Protein AF-A0A0U1L5J6-F1 (afdb_monomer)

Mean predicted aligned error: 8.52 Å

Secondary structure (DSSP, 8-state):
---SSEEEETTTTEEEESS--SS--------PPPEEES-S----EEEETTEEE-----EEE---

Nearest PDB structures (foldseek):
  1rfn-assembly1_B  TM=3.110E-01  e=3.289E+00  Homo sapiens

Solvent-accessible surface area (backbone atoms only — not comparable to full-atom values): 4719 Å² total; per-residue (Å²): 142,80,84,81,62,51,50,74,40,86,89,80,67,49,74,47,60,79,58,85,76,94,64,88,85,82,84,88,84,88,79,90,73,62,64,46,66,77,58,97,74,80,78,68,43,77,80,49,94,98,35,72,47,69,78,86,81,51,74,41,80,64,84,133

Foldseek 3Di:
DDDDQWDADPVVRDIGGPDDDPDDDDDDDDDDFDKDFPDPDQPWDDPDVVDIDGPDGDMDGDDD

Organism: NCBI:txid2378

Radius of gyration: 21.97 Å; Cα contacts (8 Å, |Δi|>4): 51; chains: 1; bounding box: 48×20×50 Å

Sequence (64 aa):
MQTSGYTVDYVTGRITFDAIPAGVVTADFEYDVPCRFDTDEMPINIDNWSSYSWSGITVIEIKN

Structure (mmCIF, N/CA/C/O backbone):
data_AF-A0A0U1L5J6-F1
#
_entry.id   AF-A0A0U1L5J6-F1
#
loop_
_atom_site.group_PDB
_atom_site.id
_atom_site.type_symbol
_atom_site.label_atom_id
_atom_site.label_alt_id
_atom_site.label_comp_id
_atom_site.label_asym_id
_atom_site.label_entity_id
_atom_site.label_seq_id
_atom_site.pdbx_PDB_ins_code
_atom_site.Cartn_x
_atom_site.Cartn_y
_atom_site.Cartn_z
_atom_site.occupancy
_atom_site.B_iso_or_equiv
_atom_site.auth_seq_id
_atom_site.auth_comp_id
_atom_site.auth_asym_id
_atom_site.auth_atom_id
_atom_site.pdbx_PDB_model_num
ATOM 1 N N . MET A 1 1 ? 2.990 -8.810 20.040 1.00 48.22 1 MET A N 1
ATOM 2 C CA . MET A 1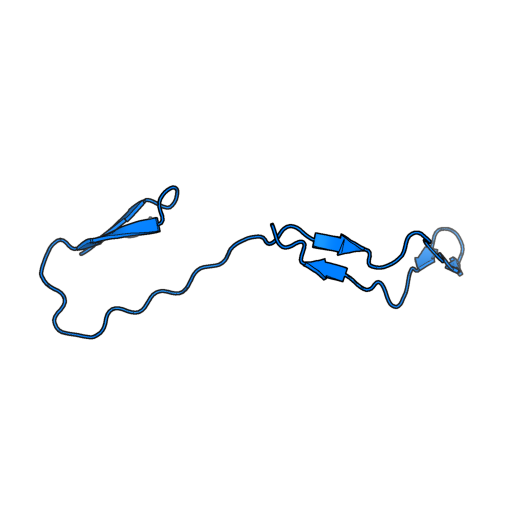 1 ? 2.596 -8.737 21.464 1.00 48.22 1 MET A CA 1
ATOM 3 C C . MET A 1 1 ? 2.081 -7.340 21.719 1.00 48.22 1 MET A C 1
ATOM 5 O O . MET A 1 1 ? 2.889 -6.431 21.824 1.00 48.22 1 MET A O 1
ATOM 9 N N . GLN A 1 2 ? 0.765 -7.167 21.776 1.00 45.66 2 GLN A N 1
ATOM 10 C CA . GLN A 1 2 ? 0.189 -5.981 22.387 1.00 45.66 2 GLN A CA 1
ATOM 11 C C . GLN A 1 2 ? -0.921 -6.415 23.345 1.00 45.66 2 GLN A C 1
ATOM 13 O O . GLN A 1 2 ? -1.879 -7.071 22.954 1.00 45.66 2 GLN A O 1
ATOM 18 N N . THR A 1 3 ? -0.701 -6.067 24.607 1.00 56.16 3 THR A N 1
ATOM 19 C CA . THR A 1 3 ? -1.562 -6.195 25.789 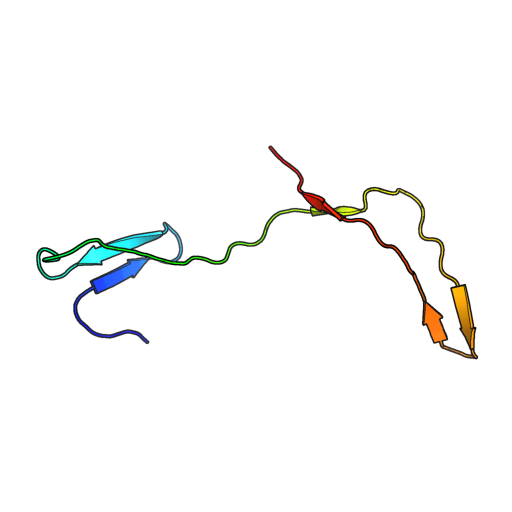1.00 56.16 3 THR A CA 1
ATOM 20 C C . THR A 1 3 ? -1.578 -4.769 26.361 1.00 56.16 3 THR A C 1
ATOM 22 O O . THR A 1 3 ? -0.515 -4.159 26.422 1.00 56.16 3 THR A O 1
ATOM 25 N N . SER A 1 4 ? -2.671 -4.107 26.739 1.00 71.06 4 SER A N 1
ATOM 26 C CA . SER A 1 4 ? -4.013 -4.524 27.167 1.00 71.06 4 SER A CA 1
ATOM 27 C C . SER A 1 4 ? -5.053 -3.454 26.789 1.00 71.06 4 SER A C 1
ATOM 29 O O . SER A 1 4 ? -4.685 -2.299 26.568 1.00 71.06 4 SER A O 1
ATOM 31 N N . GLY A 1 5 ? -6.335 -3.836 26.749 1.00 82.44 5 GLY A N 1
ATOM 32 C CA . GLY A 1 5 ? -7.489 -2.948 26.549 1.00 82.44 5 GLY A CA 1
ATOM 33 C C . GLY A 1 5 ? -8.190 -3.122 25.200 1.00 82.44 5 GLY A C 1
ATOM 34 O O . GLY A 1 5 ? -9.335 -2.692 25.042 1.00 82.44 5 GLY A O 1
ATOM 35 N N . TYR A 1 6 ? -7.517 -3.753 24.237 1.00 87.81 6 TYR A N 1
ATOM 36 C CA . TYR A 1 6 ? -8.100 -4.171 22.971 1.00 87.81 6 TYR A CA 1
ATOM 37 C C . TYR A 1 6 ? -7.333 -5.339 22.345 1.00 87.81 6 TYR A C 1
ATOM 39 O O . TYR A 1 6 ? -6.172 -5.594 22.665 1.00 87.81 6 TYR A O 1
ATOM 47 N N . THR A 1 7 ? -7.991 -6.028 21.421 1.00 91.12 7 THR A N 1
ATOM 48 C CA . THR A 1 7 ? -7.429 -7.088 20.579 1.00 91.12 7 THR A CA 1
ATOM 49 C C . THR A 1 7 ? -7.618 -6.736 19.108 1.00 91.12 7 THR A C 1
ATOM 51 O O . THR A 1 7 ? -8.578 -6.050 18.751 1.00 91.12 7 THR A O 1
ATOM 54 N N . VAL A 1 8 ? -6.690 -7.188 18.262 1.00 88.81 8 VAL A N 1
ATOM 55 C CA . VAL A 1 8 ? -6.704 -6.940 16.814 1.00 88.81 8 VAL A CA 1
ATOM 56 C C . VAL A 1 8 ? -6.638 -8.270 16.077 1.00 88.81 8 VAL A C 1
ATOM 58 O O . VAL A 1 8 ? -5.719 -9.060 16.294 1.00 88.81 8 VAL A O 1
ATOM 61 N N . ASP A 1 9 ? -7.603 -8.502 15.196 1.00 90.12 9 ASP A N 1
ATOM 62 C CA . ASP A 1 9 ? -7.519 -9.522 14.158 1.00 90.12 9 ASP A CA 1
ATOM 63 C C . ASP A 1 9 ? -6.897 -8.893 12.904 1.00 90.12 9 ASP A C 1
ATOM 65 O O . ASP A 1 9 ? -7.556 -8.145 12.184 1.00 90.12 9 ASP A O 1
ATOM 69 N N . TYR A 1 10 ? -5.622 -9.189 12.644 1.00 84.81 10 TYR A N 1
ATOM 70 C CA . TYR A 1 10 ? -4.881 -8.650 11.497 1.00 84.81 10 TYR A CA 1
ATOM 71 C C . TYR A 1 10 ? -5.306 -9.243 10.146 1.00 84.81 10 TYR A C 1
ATOM 73 O O . TYR A 1 10 ? -4.924 -8.709 9.111 1.00 84.81 10 TYR A O 1
ATOM 81 N N . VAL A 1 11 ? -6.087 -10.328 1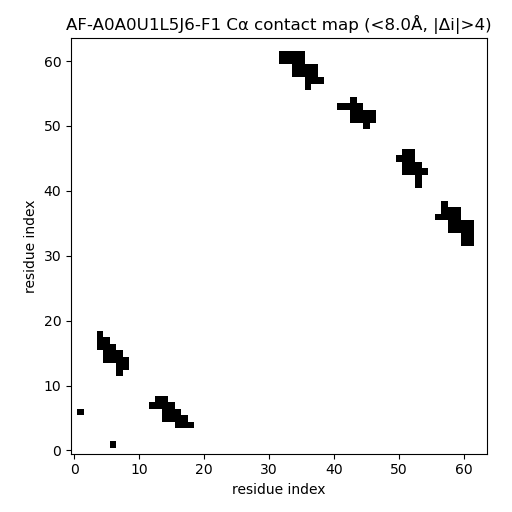0.132 1.00 87.12 11 VAL A N 1
ATOM 82 C CA . VAL A 1 11 ? -6.594 -10.924 8.887 1.00 87.12 11 VAL A CA 1
ATOM 83 C C . VAL A 1 11 ? -7.838 -10.180 8.412 1.00 87.12 11 VAL A C 1
ATOM 85 O O . VAL A 1 11 ? -8.001 -9.942 7.219 1.00 87.12 11 VAL A O 1
ATOM 88 N N . THR A 1 12 ? -8.721 -9.805 9.340 1.00 86.56 12 THR A N 1
ATOM 89 C CA . THR A 1 12 ? -9.986 -9.120 9.019 1.00 86.56 12 THR A CA 1
ATOM 90 C C . THR A 1 12 ? -9.965 -7.615 9.287 1.00 86.56 12 THR A C 1
ATOM 92 O O . THR A 1 12 ? -10.882 -6.909 8.876 1.00 86.56 12 THR A O 1
ATOM 95 N N . GLY A 1 13 ? -8.953 -7.113 9.998 1.00 86.50 13 GLY A N 1
ATOM 96 C CA . GLY A 1 13 ? -8.876 -5.728 10.468 1.00 86.50 13 GLY A CA 1
ATOM 97 C C . GLY A 1 13 ? -9.795 -5.422 11.657 1.00 86.50 13 GLY A C 1
ATOM 98 O O . GLY A 1 13 ? -10.004 -4.257 11.995 1.00 86.50 13 GLY A O 1
ATOM 99 N N . ARG A 1 14 ? -10.387 -6.437 12.304 1.00 90.12 14 ARG A N 1
ATOM 100 C CA . ARG A 1 14 ? -11.335 -6.226 13.406 1.00 90.12 14 ARG A CA 1
ATOM 101 C C . ARG A 1 14 ? -10.609 -5.874 14.704 1.00 90.12 14 ARG A C 1
ATOM 103 O O . ARG A 1 14 ? -9.829 -6.669 15.221 1.00 90.12 14 ARG A O 1
ATOM 110 N N . ILE A 1 15 ? -10.957 -4.724 15.282 1.00 89.62 15 ILE A N 1
ATOM 111 C CA . ILE A 1 15 ? -10.487 -4.288 16.603 1.00 89.62 15 ILE A CA 1
ATOM 112 C C . ILE A 1 15 ? -11.617 -4.472 17.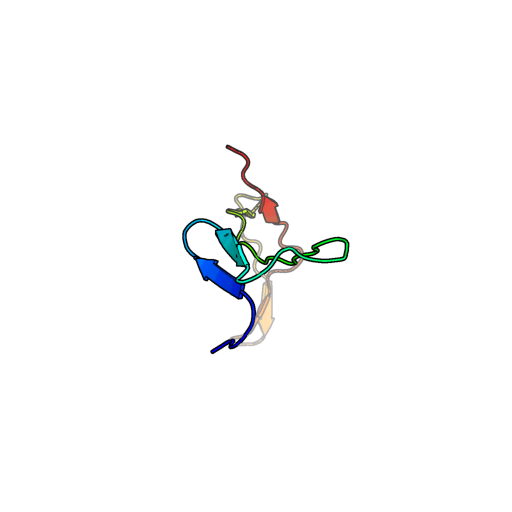623 1.00 89.62 15 ILE A C 1
ATOM 114 O O . ILE A 1 15 ? -12.736 -4.006 17.406 1.00 89.62 15 ILE A O 1
ATOM 118 N N . THR A 1 16 ? -11.336 -5.150 18.736 1.00 91.44 16 THR A N 1
ATOM 119 C CA . THR A 1 16 ? -12.291 -5.351 19.840 1.00 91.44 16 THR A CA 1
ATOM 120 C C . THR A 1 16 ? -11.734 -4.739 21.113 1.00 91.44 16 THR A C 1
ATOM 122 O O . THR A 1 16 ? -10.649 -5.123 21.533 1.00 91.44 16 THR A O 1
ATOM 125 N N . PHE A 1 17 ? -12.470 -3.811 21.726 1.00 91.19 17 PHE A N 1
ATOM 126 C CA . PHE A 1 17 ? -12.091 -3.163 22.983 1.00 91.19 17 PHE A CA 1
ATOM 127 C C . PHE A 1 17 ? -12.728 -3.868 24.183 1.00 91.19 17 PHE A C 1
ATOM 129 O O . PHE A 1 17 ? -13.896 -4.253 24.123 1.00 91.19 17 PHE A O 1
ATOM 136 N N . ASP A 1 18 ? -11.987 -3.970 25.284 1.00 92.12 18 ASP A N 1
ATOM 137 C CA . ASP A 1 18 ? -12.482 -4.567 26.534 1.00 92.12 18 ASP A CA 1
ATOM 138 C C . ASP A 1 18 ? -13.484 -3.643 27.259 1.00 92.12 18 ASP A C 1
ATOM 140 O O . ASP A 1 18 ? -14.330 -4.100 28.027 1.00 92.12 18 ASP A O 1
ATOM 144 N N . ALA A 1 19 ? -13.407 -2.331 27.006 1.00 89.81 19 ALA A N 1
ATOM 145 C CA . ALA A 1 19 ? -14.303 -1.304 27.534 1.00 89.81 19 ALA A CA 1
ATOM 146 C C . ALA A 1 19 ? -14.593 -0.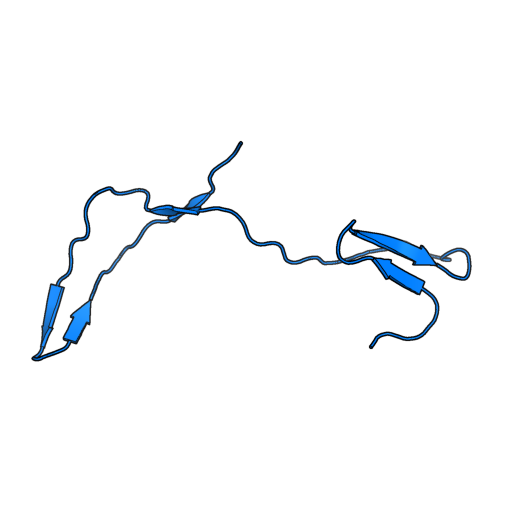236 26.468 1.00 89.81 19 ALA A C 1
ATOM 148 O O . ALA A 1 19 ? -13.851 -0.091 25.498 1.00 89.81 19 ALA A O 1
ATOM 149 N N . ILE A 1 20 ? -15.668 0.536 26.651 1.00 89.06 20 ILE A N 1
ATOM 150 C CA . ILE A 1 20 ? -16.046 1.598 25.710 1.00 89.06 20 ILE A CA 1
ATOM 151 C C . ILE A 1 20 ? -14.934 2.667 25.662 1.00 89.06 20 ILE A C 1
ATOM 153 O O . ILE A 1 20 ? -14.602 3.230 26.710 1.00 89.06 20 ILE A O 1
ATOM 157 N N . PRO A 1 21 ? -14.374 2.989 24.478 1.00 88.00 21 PRO A N 1
ATOM 158 C CA . PRO A 1 21 ? -13.407 4.071 24.336 1.00 88.00 21 PRO A CA 1
ATOM 159 C C . PRO A 1 21 ? -14.035 5.420 24.702 1.00 88.00 21 PRO A C 1
ATOM 161 O O . PRO A 1 21 ? -15.106 5.768 24.212 1.00 88.00 21 PRO A O 1
ATOM 164 N N . ALA A 1 22 ? -13.358 6.208 25.537 1.00 89.06 22 ALA A N 1
ATOM 165 C CA . ALA A 1 22 ? -13.838 7.527 25.959 1.00 89.06 22 ALA A CA 1
ATOM 166 C C . ALA A 1 22 ? -13.538 8.654 24.945 1.00 89.06 22 ALA A C 1
ATOM 168 O O . ALA A 1 22 ? -13.885 9.808 25.187 1.00 89.06 22 ALA A O 1
ATOM 169 N N . GLY A 1 23 ? -12.873 8.340 23.828 1.00 87.62 23 GLY A N 1
ATOM 170 C CA . GLY A 1 23 ? -12.410 9.312 22.838 1.00 87.62 23 GLY A CA 1
ATOM 171 C C . GLY A 1 23 ? -12.435 8.772 21.410 1.00 87.62 23 GLY A C 1
ATOM 172 O O . GLY A 1 23 ? -12.888 7.656 21.158 1.00 87.62 23 GLY A O 1
ATOM 173 N N . VAL A 1 24 ? -11.946 9.586 20.472 1.00 90.44 24 VAL A N 1
ATOM 174 C CA . VAL A 1 24 ? -11.854 9.207 19.057 1.00 90.44 24 VAL A CA 1
ATOM 175 C C . VAL A 1 24 ? -10.828 8.089 18.904 1.00 90.44 24 VAL A C 1
ATOM 177 O O . VAL A 1 24 ? -9.666 8.247 19.270 1.00 90.44 24 VAL A O 1
ATOM 180 N N . VAL A 1 25 ? -11.272 6.962 18.356 1.00 87.56 25 VAL A N 1
ATOM 181 C CA . VAL A 1 25 ? -10.398 5.848 17.995 1.00 87.56 25 VAL A CA 1
ATOM 182 C C . VAL A 1 25 ? -9.767 6.155 16.641 1.00 87.56 25 VAL A C 1
ATOM 184 O O . VAL A 1 25 ? -10.475 6.350 15.655 1.00 87.56 25 VAL A O 1
ATOM 187 N N . THR A 1 26 ? -8.440 6.185 16.595 1.00 88.75 26 THR A N 1
ATOM 188 C CA . THR A 1 26 ? -7.651 6.301 15.364 1.00 88.75 26 THR A CA 1
ATOM 189 C C . THR A 1 26 ? -6.780 5.064 15.212 1.00 88.75 26 THR A C 1
ATOM 191 O O . THR A 1 26 ? -6.263 4.558 16.207 1.00 88.75 26 THR A O 1
ATOM 194 N N . ALA A 1 27 ? -6.599 4.599 13.981 1.00 84.12 27 ALA A N 1
ATOM 195 C CA . ALA A 1 27 ? -5.700 3.503 13.658 1.00 84.12 27 ALA A CA 1
ATOM 196 C C . ALA A 1 27 ? -4.976 3.811 12.346 1.00 84.12 27 ALA A C 1
ATOM 198 O O . ALA A 1 27 ? -5.575 4.366 11.421 1.00 84.12 27 ALA A O 1
ATOM 199 N N . ASP A 1 28 ? -3.697 3.469 12.295 1.00 84.00 28 ASP A N 1
ATOM 200 C CA . ASP A 1 28 ? -2.853 3.458 11.113 1.00 84.00 28 ASP A CA 1
ATOM 201 C C . ASP A 1 28 ? -2.657 2.015 10.636 1.00 84.00 28 ASP A C 1
ATOM 203 O O . ASP A 1 28 ? -2.579 1.071 11.421 1.00 84.00 28 ASP A O 1
ATOM 207 N N . PHE A 1 29 ? -2.635 1.837 9.318 1.00 76.00 29 PHE A N 1
ATOM 208 C CA . PHE A 1 29 ? -2.451 0.534 8.696 1.00 76.00 29 PHE A CA 1
ATOM 209 C C . PHE A 1 29 ? -1.525 0.680 7.498 1.00 76.00 29 PHE A C 1
ATOM 211 O O . PHE A 1 29 ? -1.618 1.652 6.746 1.00 76.00 29 PHE A O 1
ATOM 218 N N . GLU A 1 30 ? -0.681 -0.323 7.307 1.00 82.69 30 GLU A N 1
ATOM 219 C CA . GLU A 1 30 ? 0.086 -0.518 6.085 1.00 82.69 30 GLU A CA 1
ATOM 220 C C . GLU A 1 30 ? -0.548 -1.671 5.312 1.00 82.69 30 GLU A C 1
ATOM 222 O O . GLU A 1 30 ? -0.960 -2.677 5.894 1.00 82.69 30 GLU A O 1
ATOM 227 N N . TYR A 1 31 ? -0.665 -1.511 4.000 1.00 78.94 31 TYR A N 1
ATOM 228 C CA . TYR A 1 31 ? -1.110 -2.576 3.117 1.00 78.94 31 TYR A CA 1
ATOM 229 C C . TYR A 1 31 ? -0.297 -2.531 1.832 1.00 78.94 31 TYR A C 1
ATOM 231 O O . TYR A 1 31 ? 0.058 -1.456 1.343 1.00 78.94 31 TYR A O 1
ATOM 239 N N . ASP A 1 32 ? -0.016 -3.711 1.292 1.00 87.75 32 ASP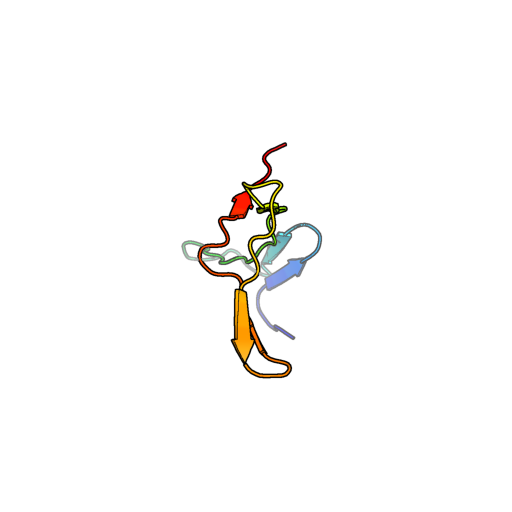 A N 1
ATOM 240 C CA . ASP A 1 32 ? 0.640 -3.827 0.001 1.00 87.75 32 ASP A CA 1
ATOM 24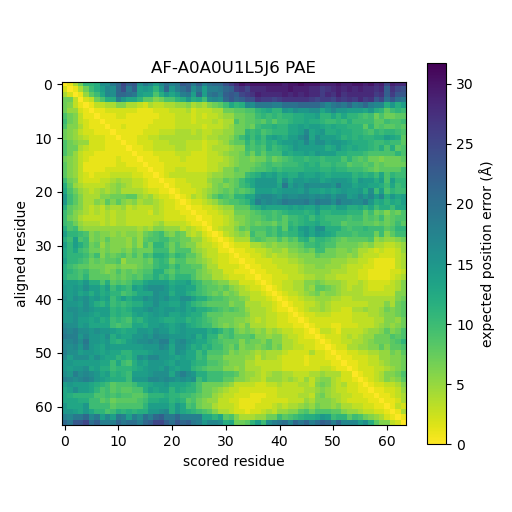1 C C . ASP A 1 32 ? -0.375 -3.587 -1.116 1.00 87.75 32 ASP A C 1
ATOM 243 O O . ASP A 1 32 ? -1.468 -4.163 -1.138 1.00 87.75 32 ASP A O 1
ATOM 247 N N . VAL A 1 33 ? 0.009 -2.739 -2.066 1.00 89.19 33 VAL A N 1
ATOM 248 C CA . VAL A 1 33 ? -0.774 -2.446 -3.264 1.00 89.19 33 VAL A CA 1
ATOM 249 C C . VAL A 1 33 ? -0.190 -3.242 -4.432 1.00 89.19 33 VAL A C 1
ATOM 251 O O . VAL A 1 33 ? 1.018 -3.158 -4.672 1.00 89.19 33 VAL A O 1
ATOM 254 N N . PRO A 1 34 ? -0.998 -4.009 -5.189 1.00 92.19 34 PRO A N 1
ATOM 255 C CA . PRO A 1 34 ? -0.513 -4.636 -6.408 1.00 92.19 34 PRO A CA 1
ATOM 256 C C . PRO A 1 34 ? -0.132 -3.554 -7.424 1.00 92.19 34 PRO A C 1
ATOM 258 O O . PRO A 1 34 ? -0.941 -2.703 -7.791 1.00 92.19 34 PRO A O 1
ATOM 261 N N . CYS A 1 35 ? 1.105 -3.609 -7.905 1.00 93.56 35 CYS A N 1
ATOM 262 C CA . CYS A 1 35 ? 1.662 -2.627 -8.828 1.00 93.56 35 CYS A CA 1
ATOM 263 C C . CYS A 1 35 ? 2.290 -3.306 -10.052 1.00 93.56 35 CYS A C 1
ATOM 265 O O . CYS A 1 35 ? 2.686 -4.472 -9.996 1.00 93.56 35 CYS A O 1
ATOM 267 N N . ARG A 1 36 ? 2.430 -2.560 -11.152 1.00 93.06 36 ARG A N 1
ATOM 268 C CA . ARG A 1 36 ? 3.212 -2.956 -12.340 1.00 93.06 36 ARG A CA 1
ATOM 269 C C . ARG A 1 36 ? 4.120 -1.824 -12.803 1.00 93.06 36 ARG A C 1
ATOM 271 O O . ARG A 1 36 ? 3.872 -0.660 -12.491 1.00 93.06 36 ARG A O 1
ATOM 278 N N . PHE A 1 37 ? 5.131 -2.163 -13.601 1.00 92.88 37 PHE A N 1
ATOM 279 C CA . PHE A 1 37 ? 5.837 -1.162 -14.394 1.00 92.88 37 PHE A CA 1
ATOM 280 C C . PHE A 1 37 ? 4.883 -0.551 -15.425 1.00 92.88 37 PHE A C 1
ATOM 282 O O . PHE A 1 37 ? 4.054 -1.250 -16.021 1.00 92.88 37 PHE A O 1
ATOM 289 N N . ASP A 1 38 ? 4.999 0.762 -15.602 1.00 92.38 38 ASP A N 1
ATOM 29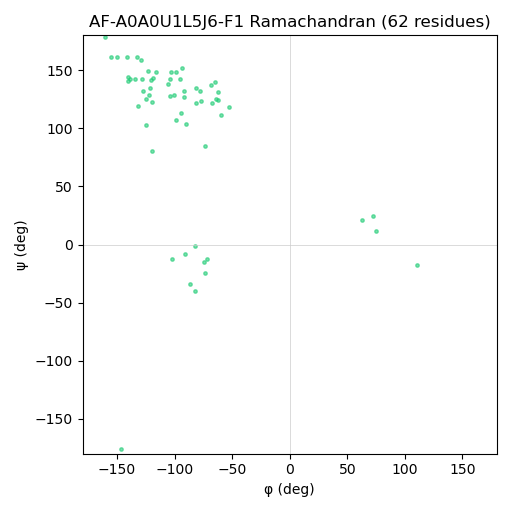0 C CA . ASP A 1 38 ? 4.240 1.521 -16.605 1.00 92.38 38 ASP A CA 1
ATOM 291 C C . ASP A 1 38 ? 4.770 1.295 -18.031 1.00 92.38 38 ASP A C 1
ATOM 293 O O . ASP A 1 38 ? 4.110 1.595 -19.019 1.00 92.38 38 ASP A O 1
ATOM 297 N N . THR A 1 39 ? 5.972 0.731 -18.141 1.00 87.50 39 THR A N 1
ATOM 298 C CA . THR A 1 39 ? 6.644 0.456 -19.407 1.00 87.50 39 THR A CA 1
ATOM 299 C C . THR A 1 39 ? 6.852 -1.041 -19.619 1.00 87.50 39 THR A C 1
ATOM 301 O O . THR A 1 39 ? 7.058 -1.794 -18.663 1.00 87.50 39 THR A O 1
ATOM 304 N N . ASP A 1 40 ? 6.825 -1.451 -20.886 1.00 86.94 40 ASP A N 1
ATOM 305 C CA . ASP A 1 40 ? 7.126 -2.817 -21.324 1.00 86.94 40 ASP A CA 1
ATOM 306 C C . ASP A 1 40 ? 8.620 -3.004 -21.660 1.00 86.94 40 ASP A C 1
ATOM 308 O O . ASP A 1 40 ? 9.074 -4.124 -21.899 1.00 86.94 40 ASP A O 1
ATOM 312 N N . GLU A 1 41 ? 9.401 -1.918 -21.679 1.00 86.94 41 GLU A N 1
ATOM 313 C CA . GLU A 1 41 ? 10.843 -1.946 -21.924 1.00 86.94 41 GLU A CA 1
ATOM 314 C C . GLU A 1 41 ? 11.663 -1.787 -20.641 1.00 86.94 41 GLU A C 1
ATOM 316 O O . GLU A 1 41 ? 11.292 -1.090 -19.698 1.00 86.94 41 GLU A O 1
ATOM 321 N N . MET A 1 42 ? 12.838 -2.415 -20.639 1.00 87.50 42 MET A N 1
ATOM 322 C CA . MET A 1 42 ? 13.805 -2.344 -19.549 1.00 87.50 42 MET A CA 1
ATOM 323 C C . MET A 1 42 ? 15.124 -1.748 -20.069 1.00 87.50 42 MET A C 1
ATOM 325 O O . MET A 1 42 ? 16.049 -2.497 -20.404 1.00 87.50 42 MET A O 1
ATOM 329 N N . PRO A 1 43 ? 15.223 -0.409 -20.192 1.00 86.56 43 PRO A N 1
ATOM 330 C CA . PRO A 1 43 ? 16.432 0.264 -20.656 1.00 86.56 43 PRO A CA 1
ATOM 331 C C . PRO A 1 43 ? 17.524 0.237 -19.575 1.00 86.56 43 PRO A C 1
ATOM 333 O O . PRO A 1 43 ? 17.683 1.171 -18.789 1.00 86.56 43 PRO A O 1
ATOM 336 N N . ILE A 1 44 ? 18.276 -0.863 -19.529 1.00 91.06 44 ILE A N 1
ATOM 337 C CA . ILE A 1 44 ? 19.448 -1.013 -18.660 1.00 91.06 44 ILE A CA 1
ATOM 338 C C . ILE A 1 44 ? 20.667 -0.343 -19.295 1.00 91.06 44 ILE A C 1
ATOM 340 O O . ILE A 1 44 ? 20.985 -0.579 -20.461 1.00 91.06 44 ILE A O 1
ATOM 344 N N . ASN A 1 45 ? 21.408 0.411 -18.488 1.00 92.75 45 ASN A N 1
ATOM 345 C CA . ASN A 1 45 ? 22.734 0.922 -18.812 1.00 92.75 45 ASN A CA 1
ATOM 346 C C . ASN A 1 45 ? 23.818 0.043 -18.181 1.00 92.75 45 ASN A C 1
ATOM 348 O O . ASN A 1 45 ? 23.628 -0.513 -17.099 1.00 92.75 45 ASN A O 1
ATOM 352 N N . ILE A 1 46 ? 24.969 -0.061 -18.849 1.00 94.25 46 ILE A N 1
ATOM 353 C CA . ILE A 1 46 ? 26.184 -0.672 -18.296 1.00 94.25 46 ILE A CA 1
ATOM 354 C C . ILE A 1 46 ? 27.080 0.463 -17.813 1.00 94.25 46 ILE A C 1
ATOM 356 O O . ILE A 1 46 ? 27.674 1.168 -18.627 1.00 94.25 46 ILE A O 1
ATOM 360 N N . ASP A 1 47 ? 27.181 0.635 -16.499 1.00 92.06 47 ASP A N 1
ATOM 361 C CA . ASP A 1 47 ? 27.941 1.746 -15.917 1.00 92.06 47 ASP A CA 1
ATOM 362 C C . ASP A 1 47 ? 29.425 1.390 -15.749 1.00 92.06 47 ASP A C 1
ATOM 364 O O . ASP A 1 47 ? 30.300 2.245 -15.876 1.00 92.06 47 ASP A O 1
ATOM 368 N N . ASN A 1 48 ? 29.721 0.118 -15.453 1.00 94.81 48 ASN A N 1
ATOM 369 C CA . ASN A 1 48 ? 31.078 -0.416 -15.331 1.00 94.81 48 ASN A CA 1
ATOM 370 C C . ASN A 1 48 ? 31.070 -1.949 -15.468 1.00 94.81 48 ASN A C 1
ATOM 372 O O . ASN A 1 48 ? 30.011 -2.572 -15.563 1.00 94.81 48 ASN A O 1
ATOM 376 N N . TRP A 1 49 ? 32.243 -2.585 -15.415 1.00 93.69 49 TRP A N 1
ATOM 377 C CA . TRP A 1 49 ? 32.325 -4.043 -15.317 1.00 93.69 49 TRP A CA 1
ATOM 378 C C . TRP A 1 49 ? 31.480 -4.559 -14.142 1.00 93.69 49 TRP A C 1
ATOM 380 O O . TRP A 1 49 ? 31.742 -4.227 -12.987 1.00 93.69 49 TRP A O 1
ATOM 390 N N . SER A 1 50 ? 30.475 -5.383 -14.448 1.00 93.69 50 SER A N 1
ATOM 391 C CA . SER A 1 50 ? 29.529 -5.940 -13.473 1.00 93.69 50 SER A CA 1
ATOM 392 C C . SER A 1 50 ? 28.651 -4.910 -12.733 1.00 93.69 50 SER A C 1
ATOM 394 O O . SER A 1 50 ? 28.106 -5.237 -11.679 1.00 93.69 50 SER A O 1
ATOM 396 N N . SER A 1 51 ? 28.480 -3.698 -13.275 1.00 95.44 51 SER A N 1
ATOM 397 C CA . SER A 1 51 ? 27.565 -2.678 -12.745 1.00 95.44 51 SER A CA 1
ATOM 398 C C . SER A 1 51 ? 26.547 -2.268 -13.801 1.00 95.44 51 SER A C 1
ATOM 400 O O . SER A 1 51 ? 26.923 -1.893 -14.913 1.00 95.44 51 SER A O 1
ATOM 402 N N . TYR A 1 52 ? 25.272 -2.301 -13.424 1.00 94.38 52 TYR A N 1
ATOM 403 C CA . TYR A 1 52 ? 24.150 -1.990 -14.299 1.00 94.38 52 TYR A CA 1
ATOM 404 C C . TYR A 1 52 ? 23.165 -1.076 -13.581 1.00 94.38 52 TYR A C 1
ATOM 406 O O . TYR A 1 52 ? 22.894 -1.277 -12.394 1.00 94.38 52 TYR A O 1
ATOM 414 N N . SER A 1 53 ? 22.585 -0.127 -14.308 1.00 93.50 53 SER A N 1
ATOM 415 C CA . SER A 1 53 ? 21.563 0.767 -13.775 1.00 93.50 53 SER A CA 1
ATOM 416 C C . SER A 1 53 ? 20.328 0.792 -14.661 1.00 93.50 53 SER A C 1
ATOM 418 O O . SER A 1 53 ? 20.408 0.771 -15.886 1.00 93.50 53 SER A O 1
ATOM 420 N N . TRP A 1 54 ? 19.166 0.864 -14.019 1.00 91.31 54 TRP A N 1
ATOM 421 C CA . TRP A 1 54 ? 17.899 1.171 -14.668 1.00 91.31 54 TRP A CA 1
ATOM 422 C C . TRP A 1 54 ? 17.293 2.369 -13.944 1.00 91.31 54 TRP A C 1
ATOM 424 O O . TRP A 1 54 ? 16.814 2.263 -12.815 1.00 91.31 54 TRP A O 1
ATOM 434 N N . SER A 1 55 ? 17.406 3.541 -14.563 1.00 88.19 55 SER A N 1
ATOM 435 C CA . SER A 1 55 ? 16.935 4.801 -13.996 1.00 88.19 55 SER A CA 1
ATOM 436 C C . SER A 1 55 ? 15.513 5.119 -14.459 1.00 88.19 55 SER A C 1
ATOM 438 O O . SER A 1 55 ? 15.086 4.718 -15.538 1.00 88.19 55 SER A O 1
ATOM 440 N N . GLY A 1 56 ? 14.768 5.852 -13.627 1.00 87.31 56 GLY A N 1
ATOM 441 C CA . GLY A 1 56 ? 13.446 6.367 -14.000 1.00 87.31 56 GLY A CA 1
ATOM 442 C C . GLY A 1 56 ? 12.335 5.315 -14.088 1.00 87.31 56 GLY A C 1
ATOM 443 O O . GLY A 1 56 ? 11.356 5.536 -14.798 1.00 87.31 56 GLY A O 1
ATOM 444 N N . ILE A 1 57 ? 12.467 4.186 -13.382 1.00 90.31 57 ILE A N 1
ATOM 445 C CA . ILE A 1 57 ? 11.433 3.145 -13.336 1.00 90.31 57 ILE A CA 1
ATOM 446 C C . ILE A 1 57 ? 10.141 3.736 -12.768 1.00 90.31 57 ILE A C 1
ATOM 448 O O . ILE A 1 57 ? 10.061 4.062 -11.583 1.00 90.31 57 ILE A O 1
ATOM 452 N N . THR A 1 58 ? 9.128 3.853 -13.621 1.00 92.38 58 THR A N 1
ATOM 453 C CA . THR A 1 58 ? 7.796 4.308 -13.221 1.00 92.38 58 THR A CA 1
ATOM 454 C C . THR A 1 58 ? 6.934 3.102 -12.864 1.00 92.38 58 THR A C 1
ATOM 456 O O . THR A 1 58 ? 6.889 2.110 -13.596 1.00 92.38 58 THR A O 1
ATOM 459 N N . VAL A 1 59 ? 6.257 3.193 -11.720 1.00 93.06 59 VAL A N 1
ATOM 460 C CA . VAL A 1 59 ? 5.398 2.143 -11.167 1.00 93.06 59 VAL A CA 1
ATOM 461 C C . VAL A 1 59 ? 3.992 2.702 -11.007 1.00 93.06 59 VAL A C 1
ATOM 463 O O . VAL A 1 59 ? 3.820 3.812 -10.503 1.00 93.06 59 VAL A O 1
ATOM 466 N N . ILE A 1 60 ? 2.997 1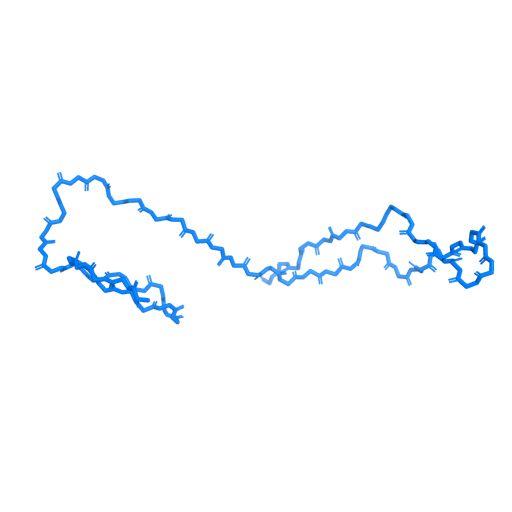.923 -11.421 1.00 94.31 60 ILE A N 1
ATOM 467 C CA . ILE A 1 60 ? 1.580 2.267 -11.297 1.00 94.31 60 ILE A CA 1
ATOM 468 C C . ILE A 1 60 ? 0.843 1.219 -10.464 1.00 94.31 60 ILE A C 1
ATOM 470 O O . ILE A 1 60 ? 1.103 0.018 -10.575 1.00 94.31 60 ILE A O 1
ATOM 474 N N . GLU A 1 61 ? -0.093 1.689 -9.643 1.00 94.94 61 GLU A N 1
ATOM 475 C CA . GLU A 1 61 ? -1.050 0.850 -8.921 1.00 94.94 61 GLU A CA 1
ATOM 476 C C . GLU A 1 61 ? -2.041 0.207 -9.899 1.00 94.94 61 GLU A C 1
ATOM 478 O O . GLU A 1 61 ? -2.574 0.864 -10.800 1.00 94.94 61 GLU A O 1
ATOM 483 N N . ILE A 1 62 ? -2.331 -1.076 -9.689 1.00 92.00 62 ILE A N 1
ATOM 484 C CA . ILE A 1 62 ? -3.359 -1.807 -10.423 1.00 92.00 62 ILE A CA 1
ATOM 485 C C . ILE A 1 62 ? -4.656 -1.750 -9.618 1.00 92.00 62 ILE A C 1
ATOM 487 O O . ILE A 1 62 ? -4.763 -2.347 -8.549 1.00 92.00 62 ILE A O 1
ATOM 491 N N . LYS A 1 63 ? -5.659 -1.053 -10.156 1.00 83.88 63 LYS A N 1
ATOM 492 C CA . LYS A 1 63 ? -7.007 -1.002 -9.578 1.00 83.88 63 LYS A CA 1
ATOM 493 C C . LYS A 1 63 ? -7.868 -2.104 -10.188 1.00 83.88 63 LYS A C 1
ATOM 495 O O . LYS A 1 63 ? -7.956 -2.186 -11.413 1.00 83.88 63 LYS A O 1
ATOM 500 N N . ASN A 1 64 ? -8.491 -2.914 -9.334 1.00 63.31 64 ASN A N 1
ATOM 501 C CA . ASN A 1 64 ? -9.559 -3.845 -9.713 1.00 63.31 64 ASN A CA 1
ATOM 502 C C . ASN A 1 64 ? -10.936 -3.203 -9.548 1.00 63.31 64 ASN A C 1
ATOM 504 O O . ASN A 1 64 ? -11.083 -2.358 -8.634 1.00 63.31 64 ASN A O 1
#

InterPro domains:
  IPR011740 Domain of unknown function DUF2460 [PF09343] (2-63)

pLDDT: mean 86.88, std 9.87, range [45.66, 95.44]